Protein AF-A0A1H7W2X1-F1 (afdb_monomer_lite)

pLDDT: mean 86.52, std 12.42, range [48.84, 98.38]

Foldseek 3Di:
DDPPLVPDDPLRNLVVVVVVDDPPDPQCCCSPPVDGDDPDDDVQCVLLLVLLLVLLQVQQDDPPDNPGGHALDPDPCSVVVLVVSLVVDDDSSSVVVVCCQPPVCVVVVHHSVVVSSVSSNVSVVPD

Sequence (127 aa):
MRADIESLNPFELNVYLKKSVNDEDESKGWLNAGRGNPNWTASVPRAAYYLLGEFATNETLDQEDDIIGSKIKDKKGRVERFQDFLDQKTSKGSSFLKDVWDNGEHLLGMKKEKWLTYILDYMIGDN

Radius of gyration: 23.85 Å; chains: 1; bounding box: 53×31×64 Å

Organism: NCBI:txid426703

Structure (mmCIF, N/CA/C/O backbone):
data_AF-A0A1H7W2X1-F1
#
_entry.id   AF-A0A1H7W2X1-F1
#
loop_
_atom_site.group_PDB
_atom_site.id
_atom_site.type_symbol
_atom_site.label_atom_id
_atom_site.label_alt_id
_atom_site.label_comp_id
_atom_site.label_asym_id
_atom_site.label_entity_id
_atom_site.label_seq_id
_atom_site.pdbx_PDB_ins_code
_atom_site.Cartn_x
_atom_site.Cartn_y
_atom_site.Cartn_z
_atom_site.occupancy
_atom_site.B_iso_or_equiv
_atom_site.auth_seq_id
_atom_site.auth_comp_id
_atom_site.auth_asym_id
_atom_site.auth_atom_id
_atom_site.pdbx_PDB_model_num
ATOM 1 N N . MET A 1 1 ? 38.053 7.470 -35.696 1.00 48.84 1 MET A N 1
ATOM 2 C CA . MET A 1 1 ? 37.870 6.232 -36.483 1.00 48.84 1 MET A CA 1
ATOM 3 C C . MET A 1 1 ? 36.617 5.554 -35.951 1.00 48.84 1 MET A C 1
ATOM 5 O O . MET A 1 1 ? 36.593 5.258 -34.763 1.00 48.84 1 MET A O 1
ATOM 9 N N . ARG A 1 2 ? 35.539 5.446 -36.740 1.00 60.78 2 ARG A N 1
ATOM 10 C CA . ARG A 1 2 ? 34.351 4.687 -36.306 1.00 60.78 2 ARG A CA 1
ATOM 11 C C . ARG A 1 2 ? 34.749 3.211 -36.251 1.00 60.78 2 ARG A C 1
ATOM 13 O O . ARG A 1 2 ? 35.434 2.757 -37.162 1.00 60.78 2 ARG A O 1
ATOM 20 N N . ALA A 1 3 ? 34.403 2.518 -35.168 1.00 70.38 3 ALA A N 1
ATOM 21 C CA . ALA A 1 3 ? 34.600 1.075 -35.092 1.00 70.38 3 ALA A CA 1
ATOM 22 C C . ALA A 1 3 ? 33.774 0.408 -36.202 1.00 70.38 3 ALA A C 1
ATOM 24 O O . ALA A 1 3 ? 32.663 0.865 -36.481 1.00 70.38 3 ALA A O 1
ATOM 25 N N . ASP A 1 4 ? 34.315 -0.631 -36.835 1.00 86.06 4 ASP A N 1
ATOM 26 C CA . ASP A 1 4 ? 33.549 -1.474 -37.749 1.00 86.06 4 ASP A CA 1
ATOM 27 C C . ASP A 1 4 ? 32.608 -2.357 -36.920 1.00 86.06 4 ASP A C 1
ATOM 29 O O . ASP A 1 4 ? 33.004 -3.397 -36.395 1.00 86.06 4 ASP A O 1
ATOM 33 N N . ILE A 1 5 ? 31.379 -1.876 -36.728 1.00 85.25 5 ILE A N 1
ATOM 34 C CA . ILE A 1 5 ? 30.377 -2.472 -35.834 1.00 85.25 5 ILE A CA 1
ATOM 35 C C . ILE A 1 5 ? 30.017 -3.891 -36.291 1.00 85.25 5 ILE A C 1
ATOM 37 O O . ILE A 1 5 ? 29.745 -4.746 -35.452 1.00 85.25 5 ILE A O 1
ATOM 41 N N . GLU A 1 6 ? 30.056 -4.150 -37.599 1.00 88.62 6 GLU A N 1
ATOM 42 C CA . GLU A 1 6 ? 29.706 -5.447 -38.187 1.00 88.62 6 GLU A CA 1
ATOM 43 C C . GLU A 1 6 ? 30.768 -6.521 -37.909 1.00 88.62 6 GLU A C 1
ATOM 45 O O . GLU A 1 6 ? 30.457 -7.710 -37.910 1.00 88.62 6 GLU A O 1
ATOM 50 N N . SER A 1 7 ? 32.003 -6.109 -37.604 1.00 91.69 7 SER A N 1
ATOM 51 C CA . SER A 1 7 ? 33.097 -7.010 -37.226 1.00 91.69 7 SER A CA 1
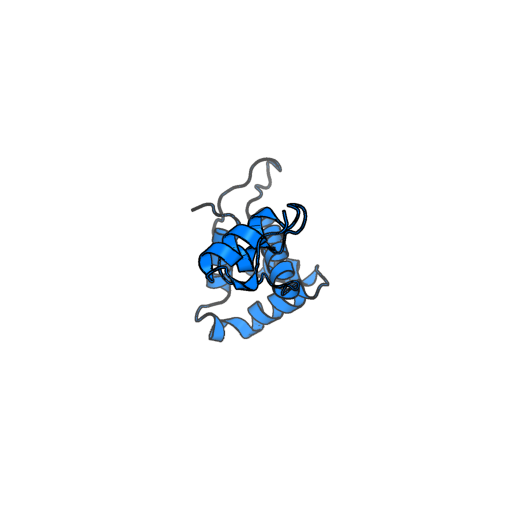ATOM 52 C C . SER A 1 7 ? 33.103 -7.414 -35.745 1.00 91.69 7 SER A C 1
ATOM 54 O O . SER A 1 7 ? 33.827 -8.337 -35.369 1.00 91.69 7 SER A O 1
ATOM 56 N N . LEU A 1 8 ? 32.321 -6.736 -34.893 1.00 90.69 8 LEU A N 1
ATOM 57 C CA . LEU A 1 8 ? 32.320 -6.974 -33.449 1.00 90.69 8 LEU A CA 1
ATOM 58 C C . LEU A 1 8 ? 31.514 -8.222 -33.098 1.00 90.69 8 LEU A C 1
ATOM 60 O O . LEU A 1 8 ? 30.384 -8.408 -33.553 1.00 90.69 8 LEU A O 1
ATOM 64 N N . ASN A 1 9 ? 32.045 -9.045 -32.195 1.00 91.38 9 ASN A N 1
ATOM 65 C CA . ASN A 1 9 ? 31.241 -10.122 -31.628 1.00 91.38 9 ASN A CA 1
ATOM 66 C C . ASN A 1 9 ? 30.151 -9.556 -30.680 1.00 91.38 9 ASN A C 1
ATOM 68 O O . ASN A 1 9 ? 30.247 -8.409 -30.233 1.00 91.38 9 ASN A O 1
ATOM 72 N N . PRO A 1 10 ? 29.120 -10.341 -30.310 1.00 87.94 10 PRO A N 1
ATOM 73 C CA . PRO A 1 10 ? 28.009 -9.845 -29.491 1.00 87.94 10 PRO A CA 1
ATOM 74 C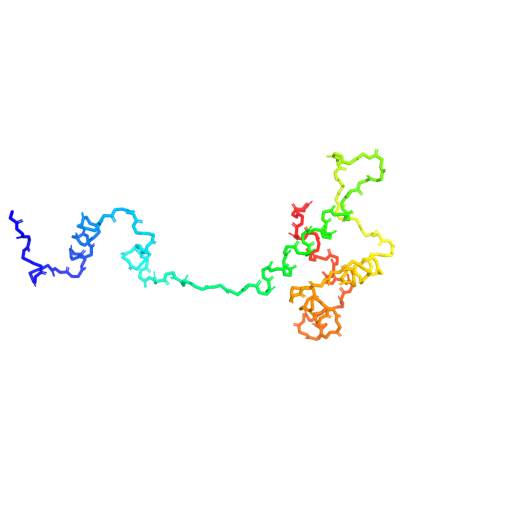 C . PRO A 1 10 ? 28.417 -9.208 -28.152 1.00 87.94 10 PRO A C 1
ATOM 76 O O . PRO A 1 10 ? 27.764 -8.273 -27.684 1.00 87.94 10 PRO A O 1
ATOM 79 N N . PHE A 1 11 ? 29.498 -9.686 -27.531 1.00 87.19 11 PHE A N 1
ATOM 80 C CA . PHE A 1 11 ? 30.010 -9.122 -26.284 1.00 87.19 11 PHE A CA 1
ATOM 81 C C . PHE A 1 11 ? 30.720 -7.785 -26.522 1.00 87.19 11 PHE A C 1
ATOM 83 O O . PHE A 1 11 ? 30.457 -6.804 -25.825 1.00 87.19 11 PHE A O 1
ATOM 90 N N . GLU A 1 12 ? 31.580 -7.718 -27.536 1.00 89.38 12 GLU A N 1
ATOM 91 C CA . GLU A 1 12 ? 32.285 -6.492 -27.920 1.00 89.38 12 GLU A CA 1
ATOM 92 C C . GLU A 1 12 ? 31.314 -5.400 -28.367 1.00 89.38 12 GLU A C 1
ATOM 94 O O . GLU A 1 12 ? 31.468 -4.240 -27.981 1.00 89.38 12 GLU A O 1
ATOM 99 N N . LEU A 1 13 ? 30.263 -5.780 -29.096 1.00 88.06 13 LEU A N 1
ATOM 100 C CA . LEU A 1 13 ? 29.177 -4.893 -29.486 1.00 88.06 13 LEU A CA 1
ATOM 101 C C . LEU A 1 13 ? 28.459 -4.315 -28.259 1.00 88.06 13 LEU A C 1
ATOM 103 O O . LEU A 1 13 ? 28.228 -3.110 -28.192 1.00 88.06 13 LEU A O 1
ATOM 107 N N . ASN A 1 14 ? 28.156 -5.137 -27.250 1.00 84.12 14 ASN A N 1
ATOM 108 C CA . ASN A 1 14 ? 27.532 -4.675 -26.007 1.00 84.12 14 ASN A CA 1
ATOM 109 C C . ASN A 1 14 ? 28.419 -3.659 -25.259 1.00 84.12 14 ASN A C 1
ATOM 111 O O . ASN A 1 14 ? 27.932 -2.610 -24.830 1.00 84.12 14 ASN A O 1
ATOM 115 N N . VAL A 1 15 ? 29.726 -3.927 -25.153 1.00 85.50 15 VAL A N 1
ATOM 116 C CA . VAL A 1 15 ? 30.698 -3.008 -24.531 1.00 85.50 15 VAL A CA 1
ATOM 117 C C . VAL A 1 15 ? 30.829 -1.711 -25.334 1.00 85.50 15 VAL A C 1
ATOM 119 O O . VAL A 1 15 ? 30.894 -0.628 -24.748 1.00 85.50 15 VAL A O 1
ATOM 122 N N . TYR A 1 16 ? 30.846 -1.802 -26.664 1.00 87.06 16 TYR A N 1
ATOM 123 C CA . TYR A 1 16 ? 30.907 -0.648 -27.556 1.00 87.06 16 TYR A CA 1
ATOM 124 C C . TYR A 1 16 ? 29.664 0.243 -27.422 1.00 87.06 16 TYR A C 1
ATOM 126 O O . TYR A 1 16 ? 29.797 1.457 -27.251 1.00 87.06 16 TYR A O 1
ATOM 134 N N . LEU A 1 17 ? 28.466 -0.349 -27.422 1.00 84.62 17 LEU A N 1
ATOM 135 C CA . LEU A 1 17 ? 27.199 0.371 -27.267 1.00 84.62 17 LEU A CA 1
ATOM 136 C C . LEU A 1 17 ? 27.098 1.059 -25.901 1.00 84.62 17 LEU A C 1
ATOM 138 O O . LEU A 1 17 ? 26.734 2.230 -25.841 1.00 84.62 17 LEU A O 1
ATOM 142 N N . LYS A 1 18 ? 27.508 0.391 -24.813 1.00 79.19 18 LYS A N 1
ATOM 143 C CA . LYS A 1 18 ? 27.555 0.999 -23.469 1.00 79.19 18 LYS A CA 1
ATOM 144 C C . LYS A 1 18 ? 28.411 2.260 -23.413 1.00 79.19 18 LYS A C 1
ATOM 146 O O . LYS A 1 18 ? 28.024 3.213 -22.748 1.00 79.19 18 LYS A O 1
ATOM 151 N N . LYS A 1 19 ? 29.561 2.253 -24.095 1.00 81.75 19 LYS A N 1
ATOM 152 C CA . LYS A 1 19 ? 30.488 3.396 -24.158 1.00 81.75 19 LYS A CA 1
ATOM 153 C C . LYS A 1 19 ? 30.015 4.507 -25.097 1.00 81.75 19 LYS A C 1
ATOM 155 O O . LYS A 1 19 ? 30.454 5.640 -24.946 1.00 81.75 19 LYS A O 1
ATOM 160 N N . SER A 1 20 ? 29.185 4.174 -26.083 1.00 79.00 20 SER A N 1
ATOM 161 C CA . SER A 1 20 ? 28.777 5.097 -27.152 1.00 79.00 20 SER A CA 1
ATOM 162 C C . SER A 1 20 ? 27.458 5.823 -26.869 1.00 79.00 20 SER A C 1
ATOM 164 O O . SER A 1 20 ? 27.178 6.831 -27.511 1.00 79.00 20 SER A O 1
ATOM 166 N N . VAL A 1 21 ? 26.641 5.325 -25.936 1.00 74.56 21 VAL A N 1
ATOM 167 C CA . VAL A 1 21 ? 25.360 5.934 -25.543 1.00 74.56 21 VAL A CA 1
ATOM 168 C C . VAL A 1 21 ? 25.554 6.781 -24.279 1.00 74.56 21 VAL A C 1
ATOM 170 O O . VAL A 1 21 ? 26.036 6.268 -23.266 1.00 74.56 21 VAL A O 1
ATOM 173 N N . ASN A 1 22 ? 25.158 8.061 -24.328 1.00 65.50 22 ASN A N 1
ATOM 174 C CA . ASN A 1 22 ? 25.252 9.005 -23.203 1.00 65.50 22 ASN A CA 1
ATOM 175 C C . ASN A 1 22 ? 24.578 8.465 -21.923 1.00 65.50 22 ASN A C 1
ATOM 177 O O . ASN A 1 22 ? 23.619 7.697 -21.974 1.00 65.50 22 ASN A O 1
ATOM 181 N N . ASP A 1 23 ? 25.113 8.843 -20.761 1.00 58.69 23 ASP A N 1
ATOM 182 C CA . ASP A 1 23 ? 24.714 8.333 -19.436 1.00 58.69 23 ASP A CA 1
ATOM 183 C C . ASP A 1 23 ? 23.343 8.795 -18.924 1.00 58.69 23 ASP A C 1
ATOM 185 O O . ASP A 1 23 ? 22.878 8.269 -17.919 1.00 58.69 23 ASP A O 1
ATOM 189 N N . GLU A 1 24 ? 22.666 9.706 -19.620 1.00 58.69 24 GLU A N 1
ATOM 190 C CA . GLU A 1 24 ? 21.418 10.317 -19.138 1.00 58.69 24 GLU A CA 1
ATOM 191 C C . GLU A 1 24 ? 20.163 9.445 -19.328 1.00 58.69 24 GLU A C 1
ATOM 193 O O . GLU A 1 24 ? 19.135 9.718 -18.715 1.00 58.69 24 GLU A O 1
ATOM 198 N N . ASP A 1 25 ? 20.232 8.366 -20.114 1.00 58.00 25 ASP A N 1
ATOM 199 C CA . ASP A 1 25 ? 19.100 7.454 -20.293 1.00 58.00 25 ASP A CA 1
ATOM 200 C C . ASP A 1 25 ? 19.114 6.323 -19.246 1.00 58.00 25 ASP A C 1
ATOM 202 O O . ASP A 1 25 ? 19.876 5.358 -19.353 1.00 58.00 25 ASP A O 1
ATOM 206 N N . GLU A 1 26 ? 18.185 6.368 -18.281 1.00 56.22 26 GLU A N 1
ATOM 207 C CA . GLU A 1 26 ? 17.903 5.296 -17.297 1.00 56.22 26 GLU A CA 1
ATOM 208 C C . GLU A 1 26 ? 17.588 3.924 -17.941 1.00 56.22 26 GLU A C 1
ATOM 210 O O . GLU A 1 26 ? 17.525 2.889 -17.272 1.00 56.22 26 GLU A O 1
ATOM 215 N N . SER A 1 27 ? 17.418 3.878 -19.265 1.00 55.69 27 SER A N 1
ATOM 216 C CA . SER A 1 27 ? 17.054 2.686 -20.026 1.00 55.69 27 SER A CA 1
ATOM 217 C C . SER A 1 27 ? 18.163 1.625 -20.138 1.00 55.69 27 SER A C 1
ATOM 219 O O . SER A 1 27 ? 17.899 0.559 -20.676 1.00 55.69 27 SER A O 1
ATOM 221 N N . LYS A 1 28 ? 19.373 1.807 -19.585 1.00 60.19 28 LYS A N 1
ATOM 222 C CA . LYS A 1 28 ? 20.526 0.877 -19.746 1.00 60.19 28 LYS A CA 1
ATOM 223 C C . LYS A 1 28 ? 20.368 -0.527 -19.125 1.00 60.19 28 LYS A C 1
ATOM 225 O O . LYS A 1 28 ? 21.267 -1.363 -19.267 1.00 60.19 28 LYS A O 1
ATOM 230 N N . GLY A 1 29 ? 19.246 -0.831 -18.468 1.00 60.31 29 GLY A N 1
ATOM 231 C CA . GLY A 1 29 ? 18.965 -2.153 -17.888 1.00 60.31 29 GLY A CA 1
ATOM 232 C C . GLY A 1 29 ? 19.085 -3.308 -18.894 1.00 60.31 29 GLY A C 1
ATOM 233 O O . GLY A 1 29 ? 19.600 -4.373 -18.550 1.00 60.31 29 GLY A O 1
ATOM 234 N N . TRP A 1 30 ? 18.718 -3.093 -20.163 1.00 63.53 30 TRP A N 1
ATOM 235 C CA . TRP A 1 30 ? 18.782 -4.144 -21.187 1.00 63.53 30 TRP A CA 1
ATOM 236 C C . TRP A 1 30 ? 20.217 -4.451 -21.626 1.00 63.53 30 TRP A C 1
ATOM 238 O O . TRP A 1 30 ? 20.534 -5.608 -21.890 1.00 63.53 30 TRP A O 1
ATOM 248 N N . LEU A 1 31 ? 21.115 -3.460 -21.616 1.00 67.56 31 LEU A N 1
ATOM 249 C CA . LEU A 1 31 ? 22.534 -3.664 -21.925 1.00 67.56 31 LEU A CA 1
ATOM 250 C C . LEU A 1 31 ? 23.284 -4.389 -20.800 1.00 67.56 31 LEU A C 1
ATOM 252 O O . LEU A 1 31 ? 24.255 -5.099 -21.070 1.00 67.56 31 LEU A O 1
ATOM 256 N N . ASN A 1 32 ? 22.872 -4.201 -19.544 1.00 67.25 32 ASN A N 1
ATOM 257 C CA . ASN A 1 32 ? 23.550 -4.767 -18.373 1.00 67.25 32 ASN A CA 1
ATOM 258 C C . ASN A 1 32 ? 22.951 -6.097 -17.900 1.00 67.25 32 ASN A C 1
ATOM 260 O O . ASN A 1 32 ? 23.701 -7.009 -17.570 1.00 67.25 32 ASN A O 1
ATOM 264 N N . ALA A 1 33 ? 21.624 -6.213 -17.878 1.00 74.00 33 ALA A N 1
ATOM 265 C CA . ALA A 1 33 ? 20.902 -7.356 -17.319 1.00 74.00 33 ALA A CA 1
ATOM 266 C C . ALA A 1 33 ? 20.047 -8.106 -18.354 1.00 74.00 33 ALA A C 1
ATOM 268 O O . ALA A 1 33 ? 19.346 -9.051 -17.993 1.00 74.00 33 ALA A O 1
ATOM 269 N N . GLY A 1 34 ? 20.049 -7.676 -19.623 1.00 78.69 34 GLY A N 1
ATOM 270 C CA . GLY A 1 34 ? 19.195 -8.260 -20.663 1.00 78.69 34 GLY A CA 1
ATOM 271 C C . GLY A 1 34 ? 17.698 -8.014 -20.443 1.00 78.69 34 GLY A C 1
ATOM 272 O O . GLY A 1 34 ? 16.875 -8.710 -21.030 1.00 78.69 34 GLY A O 1
ATOM 273 N N . ARG A 1 35 ? 17.324 -7.062 -19.574 1.00 81.44 35 ARG A N 1
ATOM 274 C CA . ARG A 1 35 ? 15.930 -6.763 -19.207 1.00 81.44 35 ARG A CA 1
ATOM 275 C C . ARG A 1 35 ? 15.603 -5.291 -19.435 1.00 81.44 35 ARG A C 1
ATOM 277 O O . ARG A 1 35 ? 16.343 -4.422 -18.988 1.00 81.44 35 ARG A O 1
ATOM 284 N N . GLY A 1 36 ? 14.479 -5.014 -20.091 1.00 79.69 36 GLY A N 1
ATOM 285 C CA . GLY A 1 36 ? 13.913 -3.667 -20.163 1.00 79.69 36 GLY A CA 1
ATOM 286 C C . GLY A 1 36 ? 13.058 -3.385 -18.930 1.00 79.69 36 GLY A C 1
ATOM 287 O O . GLY A 1 36 ? 12.145 -4.155 -18.633 1.00 79.69 36 GLY A O 1
ATOM 288 N N . ASN A 1 37 ? 13.344 -2.298 -18.214 1.00 84.62 37 ASN A N 1
ATOM 289 C CA . ASN A 1 37 ? 12.490 -1.865 -17.110 1.00 84.62 37 ASN A CA 1
ATOM 290 C C . ASN A 1 37 ? 11.126 -1.414 -17.667 1.00 84.62 37 ASN A C 1
ATOM 292 O O . ASN A 1 37 ? 11.104 -0.620 -18.611 1.00 84.62 37 ASN A O 1
ATOM 296 N N . PRO A 1 38 ? 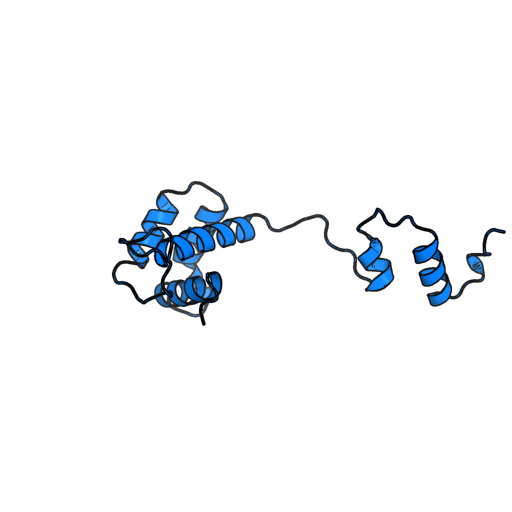9.991 -1.890 -17.117 1.00 86.56 38 PRO A N 1
ATOM 297 C CA . PRO A 1 38 ? 8.679 -1.387 -17.506 1.00 86.56 38 PRO A CA 1
ATOM 298 C C . PRO A 1 38 ? 8.570 0.123 -17.268 1.00 86.56 38 PRO A C 1
ATOM 300 O O . PRO A 1 38 ? 8.981 0.621 -16.224 1.00 86.56 38 PRO A O 1
ATOM 303 N N . ASN A 1 39 ? 7.949 0.839 -18.205 1.00 87.62 39 ASN A N 1
ATOM 304 C CA . ASN A 1 39 ? 7.633 2.268 -18.090 1.00 87.62 39 ASN A CA 1
ATOM 305 C C . ASN A 1 39 ? 6.205 2.522 -17.564 1.00 87.62 39 ASN A C 1
ATOM 307 O O . ASN A 1 39 ? 5.647 3.604 -17.734 1.00 87.62 39 ASN A O 1
ATOM 311 N N . TRP A 1 40 ? 5.598 1.512 -16.944 1.00 92.62 40 TRP A N 1
ATOM 312 C CA . TRP A 1 40 ? 4.268 1.561 -16.350 1.00 92.62 40 TRP A CA 1
ATOM 313 C C . TRP A 1 40 ? 4.287 0.877 -14.984 1.00 92.62 40 TRP A C 1
ATOM 315 O O . TRP A 1 40 ? 5.132 0.028 -14.699 1.00 92.62 40 TRP A O 1
ATOM 325 N N . THR A 1 41 ? 3.341 1.244 -14.119 1.00 96.00 41 THR A N 1
ATOM 326 C CA . THR A 1 41 ? 3.214 0.659 -12.780 1.00 96.00 41 THR A CA 1
ATOM 327 C C . THR A 1 41 ? 1.755 0.353 -12.444 1.00 96.00 41 THR A C 1
ATOM 329 O O . THR A 1 41 ? 0.833 0.993 -12.946 1.00 96.00 41 THR A O 1
ATOM 332 N N . ALA A 1 42 ? 1.532 -0.626 -11.564 1.00 97.31 42 ALA A N 1
ATOM 333 C CA . ALA A 1 42 ? 0.219 -0.895 -10.979 1.00 97.31 42 ALA A CA 1
ATOM 334 C C . ALA A 1 42 ? -0.060 0.103 -9.839 1.00 97.31 42 ALA A C 1
ATOM 336 O O . ALA A 1 42 ? 0.383 -0.093 -8.705 1.00 97.31 42 ALA A O 1
ATOM 337 N N . SER A 1 43 ? -0.752 1.199 -10.148 1.00 97.56 43 SER A N 1
ATOM 338 C CA . SER A 1 43 ? -0.950 2.322 -9.221 1.00 97.56 43 SER A CA 1
ATOM 339 C C . SER A 1 43 ? -1.929 2.024 -8.080 1.00 97.56 43 SER A C 1
ATOM 341 O O . SER A 1 43 ? -1.688 2.438 -6.952 1.00 97.56 43 SER A O 1
ATOM 343 N N . VAL A 1 44 ? -3.003 1.271 -8.338 1.00 98.38 44 VAL A N 1
ATOM 344 C CA . VAL A 1 44 ? -4.043 0.952 -7.339 1.00 98.38 44 VAL A CA 1
ATOM 345 C C . VAL A 1 44 ? -3.497 0.206 -6.111 1.00 98.38 44 VAL A C 1
ATOM 347 O O . VAL A 1 44 ? -3.677 0.717 -5.005 1.00 98.38 44 VAL A O 1
ATOM 350 N N . PRO A 1 45 ? -2.787 -0.933 -6.245 1.00 97.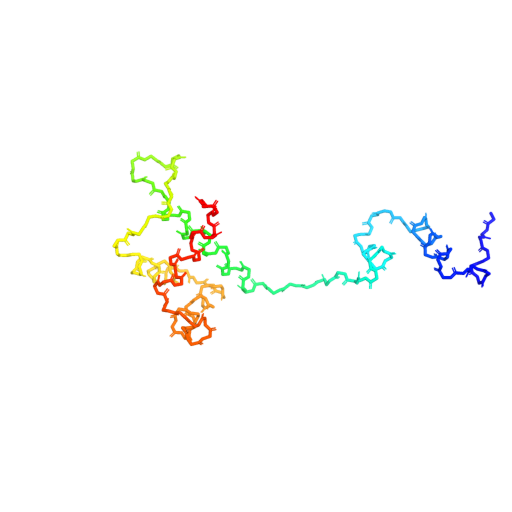31 45 PRO A N 1
ATOM 351 C CA . PRO A 1 45 ? -2.227 -1.619 -5.080 1.00 97.31 45 PRO A CA 1
ATOM 352 C C . PRO A 1 45 ? -1.135 -0.799 -4.375 1.00 97.31 45 PRO A C 1
ATOM 354 O O . PRO A 1 45 ? -0.974 -0.924 -3.167 1.00 97.31 45 PRO A O 1
ATOM 357 N N . ARG A 1 46 ? -0.422 0.090 -5.085 1.00 98.06 46 ARG A N 1
ATOM 358 C CA . ARG A 1 46 ? 0.523 1.034 -4.456 1.00 98.06 46 ARG A CA 1
ATOM 359 C C . ARG A 1 46 ? -0.203 2.072 -3.600 1.00 98.06 46 ARG A C 1
ATOM 361 O O . ARG A 1 46 ? 0.218 2.343 -2.486 1.00 98.06 46 ARG A O 1
ATOM 368 N N . ALA A 1 47 ? -1.318 2.618 -4.083 1.00 98.06 47 ALA A N 1
ATOM 369 C CA . ALA A 1 47 ? -2.148 3.525 -3.293 1.00 98.06 47 ALA A CA 1
ATOM 370 C C . ALA A 1 47 ? -2.712 2.833 -2.040 1.00 98.06 47 ALA A C 1
ATOM 372 O O . ALA A 1 47 ? -2.689 3.410 -0.958 1.00 98.06 47 ALA A O 1
ATOM 373 N N . ALA A 1 48 ? -3.163 1.583 -2.174 1.00 98.19 48 ALA A N 1
ATOM 374 C CA . ALA A 1 48 ? -3.582 0.757 -1.043 1.00 98.19 48 ALA A CA 1
ATOM 375 C C . ALA A 1 48 ? -2.442 0.523 -0.035 1.00 98.19 48 ALA A C 1
ATOM 377 O O . ALA A 1 48 ? -2.650 0.669 1.165 1.00 98.19 48 ALA A O 1
ATOM 378 N N . TYR A 1 49 ? -1.229 0.238 -0.515 1.00 98.06 49 TYR A N 1
ATOM 379 C CA . TYR A 1 49 ? -0.039 0.110 0.330 1.00 98.06 49 TYR A CA 1
ATOM 380 C C . TYR A 1 49 ? 0.216 1.378 1.159 1.00 98.06 49 TYR A C 1
ATOM 382 O O . TYR A 1 49 ? 0.413 1.292 2.366 1.00 98.06 49 TYR A O 1
ATOM 390 N N . TYR A 1 50 ? 0.141 2.567 0.552 1.00 97.88 50 TYR A N 1
ATOM 391 C CA . TYR A 1 50 ? 0.321 3.819 1.297 1.00 97.88 50 TYR A CA 1
ATOM 392 C C . TYR A 1 50 ? -0.776 4.063 2.340 1.00 97.88 50 TYR A C 1
ATOM 394 O O . TYR A 1 50 ? -0.470 4.530 3.431 1.00 97.88 50 TYR A O 1
ATOM 402 N N . LEU A 1 51 ? -2.030 3.703 2.048 1.00 98.31 51 LEU A N 1
ATOM 403 C CA . LEU A 1 51 ? -3.126 3.796 3.022 1.00 98.31 51 LEU A CA 1
ATOM 404 C C . LEU A 1 51 ? -2.941 2.839 4.204 1.00 98.31 51 LEU A C 1
ATOM 406 O O . LEU A 1 51 ? -3.208 3.222 5.339 1.00 98.31 51 LEU A O 1
ATOM 410 N N . LEU A 1 52 ? -2.466 1.614 3.954 1.00 97.94 52 LEU A N 1
ATOM 411 C CA . LEU A 1 52 ? -2.090 0.691 5.027 1.00 97.94 52 LEU A CA 1
ATOM 412 C C . LEU A 1 52 ? -0.968 1.275 5.885 1.00 97.94 52 LEU A C 1
ATOM 414 O O . LEU A 1 52 ? -1.013 1.133 7.100 1.00 97.94 52 LEU A O 1
ATOM 418 N N . GLY A 1 53 ? 0.000 1.953 5.264 1.00 97.00 53 GLY A N 1
ATOM 419 C CA . GLY A 1 53 ? 1.099 2.612 5.967 1.00 97.00 53 GLY A CA 1
ATOM 420 C C . GLY A 1 53 ? 0.597 3.742 6.858 1.00 97.00 53 GLY A C 1
ATOM 421 O O . GLY A 1 53 ? 0.920 3.773 8.037 1.00 97.00 53 GLY A O 1
ATOM 422 N N . GLU A 1 54 ? -0.264 4.611 6.322 1.00 96.62 54 GLU A N 1
ATOM 423 C CA . GLU A 1 54 ? -0.912 5.681 7.086 1.00 96.62 54 GLU A CA 1
ATOM 424 C C . GLU A 1 54 ? -1.675 5.121 8.297 1.00 96.62 54 GLU A C 1
ATOM 426 O O . GLU A 1 54 ? -1.486 5.585 9.422 1.00 96.62 54 GLU A O 1
ATOM 431 N N . PHE A 1 55 ? -2.498 4.087 8.092 1.00 96.62 55 PHE A N 1
ATOM 432 C CA . PHE A 1 55 ? -3.237 3.458 9.186 1.00 96.62 55 PHE A CA 1
ATOM 433 C C . PHE A 1 55 ? -2.309 2.793 10.210 1.00 96.62 55 PHE A C 1
ATOM 435 O O . PHE A 1 55 ? -2.508 2.958 11.412 1.00 96.62 55 PHE A O 1
ATOM 442 N N . ALA A 1 56 ? -1.279 2.076 9.753 1.00 95.25 56 ALA A N 1
ATOM 443 C CA . ALA A 1 56 ? -0.304 1.437 10.628 1.00 95.25 56 ALA A CA 1
ATOM 444 C C . ALA A 1 56 ? 0.411 2.473 11.500 1.00 95.25 56 ALA A C 1
ATOM 446 O O . ALA A 1 56 ? 0.485 2.293 12.712 1.00 95.25 56 ALA A O 1
ATOM 447 N N . THR A 1 57 ? 0.872 3.584 10.914 1.00 92.75 57 THR A N 1
ATOM 448 C CA . THR A 1 57 ? 1.513 4.673 11.660 1.00 92.75 57 THR A CA 1
ATOM 449 C C . THR A 1 57 ? 0.566 5.236 12.716 1.00 92.75 57 THR A C 1
ATOM 451 O O . THR A 1 57 ? 0.960 5.344 13.875 1.00 92.75 57 THR A O 1
ATOM 454 N N . ASN A 1 58 ? -0.700 5.487 12.375 1.00 91.62 58 ASN A N 1
ATOM 455 C CA . ASN A 1 58 ? -1.692 5.954 13.348 1.00 91.62 58 ASN A CA 1
ATOM 456 C C . ASN A 1 58 ? -1.908 4.955 14.497 1.00 91.62 58 ASN A C 1
ATOM 458 O O . ASN A 1 58 ? -2.087 5.360 15.642 1.00 91.62 58 ASN A O 1
ATOM 462 N N . GLU A 1 59 ? -1.843 3.649 14.227 1.00 91.62 59 GLU A N 1
ATOM 463 C CA . GLU A 1 59 ? -1.951 2.618 15.266 1.00 91.62 59 GLU A CA 1
ATOM 464 C C . GLU A 1 59 ? -0.726 2.555 16.194 1.00 91.62 59 GLU A C 1
ATOM 466 O O . GLU A 1 59 ? -0.858 2.072 17.329 1.00 91.62 59 GLU A O 1
ATOM 471 N N . THR A 1 60 ? 0.437 3.050 15.754 1.00 90.06 60 THR A N 1
ATOM 472 C CA . THR A 1 60 ? 1.645 3.142 16.592 1.00 90.06 60 THR A CA 1
ATOM 473 C C . THR A 1 60 ? 1.621 4.318 17.561 1.00 90.06 60 THR A C 1
ATOM 475 O O . THR A 1 60 ? 2.211 4.191 18.634 1.00 90.06 60 THR A O 1
ATOM 478 N N . LEU A 1 61 ? 0.932 5.416 17.229 1.00 85.44 61 LEU A N 1
ATOM 479 C CA . LEU A 1 61 ? 0.912 6.632 18.047 1.00 85.44 61 LEU A CA 1
ATOM 480 C C . LEU A 1 61 ? 0.434 6.335 19.477 1.00 85.44 61 LEU A C 1
ATOM 482 O O . LEU A 1 61 ? -0.552 5.613 19.689 1.00 85.44 61 LEU A O 1
ATOM 486 N N . ASP A 1 62 ? 1.161 6.876 20.454 1.00 66.81 62 ASP A N 1
ATOM 487 C CA . ASP A 1 62 ? 0.730 6.911 21.848 1.00 66.81 62 ASP A CA 1
ATOM 488 C C . ASP A 1 62 ? -0.057 8.205 22.090 1.00 66.81 62 ASP A C 1
ATOM 490 O O . ASP A 1 62 ? 0.322 9.261 21.593 1.00 66.81 62 ASP A O 1
ATOM 494 N N . GLN A 1 63 ? -1.166 8.137 22.830 1.00 63.44 63 GLN A N 1
ATOM 495 C CA . GLN A 1 63 ? -2.066 9.290 23.010 1.00 63.44 63 GLN A CA 1
ATOM 496 C C . GLN A 1 63 ? -1.427 10.448 23.797 1.00 63.44 63 GLN A C 1
ATOM 498 O O . GLN A 1 63 ? -2.008 11.529 23.857 1.00 63.44 63 GLN A O 1
ATOM 503 N N . GLU A 1 64 ? -0.266 10.219 24.416 1.00 60.81 64 GLU A N 1
ATOM 504 C CA . GLU A 1 64 ? 0.413 11.185 25.282 1.00 60.81 64 GLU A CA 1
ATOM 505 C C . GLU A 1 64 ? 1.569 11.940 24.603 1.00 60.81 64 GLU A C 1
ATOM 507 O O . GLU A 1 64 ? 1.939 13.002 25.103 1.00 60.81 64 GLU A O 1
ATOM 512 N N . ASP A 1 65 ? 2.124 11.458 23.481 1.00 56.78 65 ASP A N 1
ATOM 513 C CA . ASP A 1 65 ? 3.266 12.119 22.829 1.00 56.78 65 ASP A CA 1
ATOM 514 C C . ASP A 1 65 ? 3.322 11.817 21.316 1.00 56.78 65 ASP A C 1
ATOM 516 O O . ASP A 1 65 ? 3.727 10.734 20.890 1.00 56.78 65 ASP A O 1
ATOM 520 N N . ASP A 1 66 ? 2.951 12.799 20.483 1.00 65.94 66 ASP A N 1
ATOM 521 C CA . ASP A 1 66 ? 2.882 12.689 19.008 1.00 65.94 66 ASP A CA 1
ATOM 522 C C . ASP A 1 66 ? 4.252 12.433 18.335 1.00 65.94 66 ASP A C 1
ATOM 524 O O . ASP A 1 66 ? 4.346 12.287 17.114 1.00 65.94 66 ASP A O 1
ATOM 528 N N . ILE A 1 67 ? 5.335 12.400 19.118 1.00 70.06 67 ILE A N 1
ATOM 529 C CA . ILE A 1 67 ? 6.716 12.260 18.642 1.00 70.06 67 ILE A CA 1
ATOM 530 C C . ILE A 1 67 ? 7.205 10.802 18.732 1.00 70.06 67 ILE A C 1
ATOM 532 O O . ILE A 1 67 ? 8.120 10.421 17.997 1.00 70.06 67 ILE A O 1
ATOM 536 N N . ILE A 1 68 ? 6.614 9.964 19.597 1.00 77.25 68 ILE A N 1
ATOM 537 C CA . ILE A 1 68 ? 7.081 8.590 19.842 1.00 77.25 68 ILE A CA 1
ATOM 538 C C . ILE A 1 68 ? 5.961 7.582 19.568 1.00 77.25 68 ILE A C 1
ATOM 540 O O . ILE A 1 68 ? 4.947 7.529 20.256 1.00 77.25 68 ILE A O 1
ATOM 544 N N . GLY A 1 69 ? 6.185 6.724 18.571 1.00 77.88 69 GLY A N 1
ATOM 545 C CA . GLY A 1 69 ? 5.344 5.561 18.306 1.00 77.88 69 GLY A CA 1
ATOM 546 C C . GLY A 1 69 ? 5.740 4.346 19.149 1.00 77.88 69 GLY A C 1
ATOM 547 O O . GLY A 1 69 ? 6.893 4.168 19.545 1.00 77.88 69 GLY A O 1
ATOM 548 N N . SER A 1 70 ? 4.776 3.468 19.389 1.00 83.56 70 SER A N 1
ATOM 549 C CA . SER A 1 70 ? 4.962 2.150 19.992 1.00 83.56 70 SER A CA 1
ATOM 550 C C . SER A 1 70 ? 4.902 1.045 18.938 1.00 83.56 70 SER A C 1
ATOM 552 O O . SER A 1 70 ? 4.422 1.258 17.827 1.00 83.56 70 SER A O 1
ATOM 554 N N . LYS A 1 71 ? 5.358 -0.161 19.294 1.00 85.62 71 LYS A N 1
ATOM 555 C CA . LYS A 1 71 ? 5.149 -1.343 18.449 1.00 85.62 71 LYS A CA 1
ATOM 556 C C . LYS A 1 71 ? 3.667 -1.570 18.144 1.00 85.62 71 LYS A C 1
ATOM 558 O O . LYS A 1 71 ? 2.812 -1.222 18.966 1.00 85.62 71 LYS A O 1
ATOM 563 N N . ILE A 1 72 ? 3.362 -2.246 17.040 1.00 86.50 72 ILE A N 1
ATOM 564 C CA . ILE A 1 72 ? 2.012 -2.728 16.747 1.00 86.50 72 ILE A CA 1
ATOM 565 C C . ILE A 1 72 ? 1.592 -3.716 17.843 1.00 86.50 72 ILE A C 1
ATOM 567 O O . ILE A 1 72 ? 1.963 -4.886 17.884 1.00 86.50 72 ILE A O 1
ATOM 571 N N . LYS A 1 73 ? 0.789 -3.221 18.784 1.00 79.94 73 LYS A N 1
ATOM 572 C CA . LYS A 1 73 ? 0.199 -4.012 19.869 1.00 79.94 73 LYS A CA 1
ATOM 573 C C . LYS A 1 73 ? -1.193 -4.442 19.473 1.00 79.94 73 LYS A C 1
ATOM 575 O O . LYS A 1 73 ? -1.939 -3.628 18.929 1.00 79.94 73 LYS A O 1
ATOM 580 N N . ASP A 1 74 ? -1.566 -5.677 19.795 1.00 76.06 74 ASP A N 1
ATOM 581 C CA . ASP A 1 74 ? -2.955 -6.120 19.688 1.00 76.06 74 ASP A CA 1
ATOM 582 C C . ASP A 1 74 ? -3.854 -5.234 20.567 1.00 76.06 74 ASP A C 1
ATOM 584 O O . ASP A 1 74 ? -3.795 -5.266 21.799 1.00 76.06 74 ASP A O 1
ATOM 588 N N . LYS A 1 75 ? -4.625 -4.362 19.914 1.00 78.31 75 LYS A N 1
ATOM 589 C CA . LYS A 1 75 ? -5.492 -3.365 20.542 1.00 78.31 75 LYS A CA 1
ATOM 590 C C . LYS A 1 75 ? -6.933 -3.747 20.228 1.00 78.31 75 LYS A C 1
ATOM 592 O O . LYS A 1 75 ? -7.306 -3.874 19.060 1.00 78.31 75 LYS A O 1
ATOM 597 N N . LYS A 1 76 ? -7.773 -3.839 21.265 1.00 85.81 76 LYS A N 1
ATOM 598 C CA . LYS A 1 76 ? -9.227 -3.976 21.083 1.00 85.81 76 LYS A CA 1
ATOM 599 C C . LYS A 1 76 ? -9.747 -2.843 20.188 1.00 85.81 76 LYS A C 1
ATOM 601 O O . LYS A 1 76 ? -9.273 -1.707 20.271 1.00 85.81 76 LYS A O 1
ATOM 606 N N . GLY A 1 77 ? -10.708 -3.150 19.323 1.00 90.31 77 GLY A N 1
ATOM 607 C CA . GLY A 1 77 ? -11.331 -2.153 18.452 1.00 90.31 77 GLY A CA 1
ATOM 608 C C . GLY A 1 77 ? -10.568 -1.831 17.157 1.00 90.31 77 GLY A C 1
ATOM 609 O O . GLY A 1 77 ? -10.932 -0.884 16.466 1.00 90.31 77 GLY A O 1
ATOM 610 N N . ARG A 1 78 ? -9.454 -2.519 16.847 1.00 91.94 78 ARG A N 1
ATOM 611 C CA . ARG A 1 78 ? -8.647 -2.212 15.647 1.00 91.94 78 ARG A CA 1
ATOM 612 C C . ARG A 1 78 ? -9.434 -2.416 14.357 1.00 91.94 78 ARG A C 1
ATOM 614 O O . ARG A 1 78 ? -9.262 -1.655 13.413 1.00 91.94 78 ARG A O 1
ATOM 621 N N . VAL A 1 79 ? -10.258 -3.456 14.320 1.00 94.25 79 VAL A N 1
ATOM 622 C CA . VAL A 1 79 ? -11.064 -3.801 13.149 1.00 94.25 79 VAL A CA 1
ATOM 623 C C . VAL A 1 79 ? -12.004 -2.653 12.802 1.00 94.25 79 VAL A C 1
ATOM 625 O O . VAL A 1 79 ? -12.010 -2.182 11.671 1.00 94.25 79 VAL A O 1
ATOM 628 N N . GLU A 1 80 ? -12.715 -2.155 13.804 1.00 95.62 80 GLU A N 1
ATOM 629 C CA . GLU A 1 80 ? -13.651 -1.047 13.692 1.00 95.62 80 GLU A CA 1
ATOM 630 C C . GLU A 1 80 ? -12.919 0.224 13.249 1.00 95.62 80 GLU A C 1
ATOM 632 O O . GLU A 1 80 ? -13.305 0.837 12.260 1.00 95.62 80 GLU A O 1
ATOM 637 N N . ARG A 1 81 ? -11.777 0.550 13.879 1.00 95.75 81 ARG A N 1
ATOM 638 C CA . ARG A 1 81 ? -10.944 1.693 13.461 1.00 95.75 81 ARG A CA 1
ATOM 639 C C . ARG A 1 81 ? -10.457 1.576 12.016 1.00 95.75 81 ARG A C 1
ATOM 641 O O . ARG A 1 81 ? -10.381 2.587 11.324 1.00 95.75 81 ARG A O 1
ATOM 648 N N . PHE A 1 82 ? -10.113 0.373 11.556 1.00 96.81 82 PHE A N 1
ATOM 649 C CA . PHE A 1 82 ? -9.677 0.149 10.178 1.00 96.81 82 PHE A CA 1
ATOM 650 C C . PHE A 1 82 ? -10.823 0.349 9.184 1.00 96.81 82 PHE A C 1
ATOM 652 O O . PHE A 1 82 ? -10.641 1.016 8.166 1.00 96.81 82 PHE A O 1
ATOM 659 N N . GLN A 1 83 ? -12.009 -0.180 9.488 1.00 96.69 83 GLN A N 1
ATOM 660 C CA . GLN A 1 83 ? -13.200 0.015 8.662 1.00 96.69 83 GLN A CA 1
ATOM 661 C C . GLN A 1 83 ? -13.590 1.499 8.600 1.00 96.69 83 GLN A C 1
ATOM 663 O O . GLN A 1 83 ? -13.719 2.038 7.500 1.00 96.69 83 GLN A O 1
ATOM 668 N N . ASP A 1 84 ? -13.640 2.182 9.748 1.00 97.56 84 ASP A N 1
ATOM 669 C CA . ASP A 1 84 ? -13.912 3.622 9.833 1.00 97.56 84 ASP A CA 1
ATOM 670 C C . ASP A 1 84 ? -12.882 4.441 9.040 1.00 97.56 84 ASP A C 1
ATOM 672 O O . ASP A 1 84 ? -13.236 5.358 8.294 1.00 97.56 84 ASP A O 1
ATOM 676 N N . PHE A 1 85 ? -11.595 4.092 9.146 1.00 97.75 85 PHE A N 1
ATOM 677 C CA . PHE A 1 85 ? -10.524 4.724 8.376 1.00 97.75 85 PHE A CA 1
ATOM 678 C C . PHE A 1 85 ? -10.741 4.565 6.866 1.00 97.75 85 PHE A C 1
ATOM 680 O O . PHE A 1 85 ? -10.619 5.536 6.116 1.00 97.75 85 PHE A O 1
ATOM 687 N N . LEU A 1 86 ? -11.091 3.364 6.396 1.00 97.62 86 LEU A N 1
ATOM 688 C CA . LEU A 1 86 ? -11.373 3.130 4.979 1.00 97.62 86 LEU A CA 1
ATOM 689 C C . LEU A 1 86 ? -12.642 3.853 4.507 1.00 97.62 86 LEU A C 1
ATOM 691 O O . LEU A 1 86 ? -12.710 4.266 3.346 1.00 97.62 86 LEU A O 1
ATOM 695 N N . ASP A 1 87 ? -13.643 4.019 5.370 1.00 96.94 87 ASP A N 1
ATOM 696 C CA . ASP A 1 87 ? -14.881 4.746 5.072 1.00 96.94 87 ASP A CA 1
ATOM 697 C C . ASP A 1 87 ? -14.674 6.253 4.929 1.00 96.94 87 ASP A C 1
ATOM 699 O O . ASP A 1 87 ? -15.304 6.881 4.078 1.00 96.94 87 ASP A O 1
ATOM 703 N N . GLN A 1 88 ? -13.707 6.818 5.648 1.00 97.19 88 GLN A N 1
ATOM 704 C CA . GLN A 1 88 ? -13.321 8.225 5.518 1.00 97.19 88 GLN A CA 1
ATOM 705 C C . GLN A 1 88 ? -12.503 8.525 4.247 1.00 97.19 88 GLN A C 1
ATOM 707 O O . GLN A 1 88 ? -12.303 9.690 3.893 1.00 97.19 88 GLN A O 1
ATOM 712 N N . LYS A 1 89 ? -12.017 7.502 3.529 1.00 95.94 89 LYS A N 1
ATOM 713 C CA . LYS A 1 89 ? -11.128 7.658 2.366 1.00 95.94 89 LYS A CA 1
ATOM 714 C C . LYS A 1 89 ? -11.859 7.344 1.063 1.00 95.94 89 LYS A C 1
ATOM 716 O O . LYS A 1 89 ? -12.304 6.221 0.830 1.00 95.94 89 LYS A O 1
ATOM 721 N N . THR A 1 90 ? -11.864 8.297 0.131 1.00 95.38 90 THR A N 1
ATOM 722 C CA . THR A 1 90 ? -12.406 8.095 -1.226 1.00 95.38 90 THR A CA 1
ATOM 723 C C . THR A 1 90 ? -11.273 8.014 -2.249 1.00 95.38 90 THR A C 1
ATOM 725 O O . THR A 1 90 ? -10.768 9.029 -2.718 1.00 95.38 90 THR A O 1
ATOM 728 N N . SER A 1 91 ? -10.836 6.799 -2.590 1.00 96.94 91 SER A N 1
ATOM 729 C CA . SER A 1 91 ? -9.809 6.560 -3.611 1.00 96.94 91 SER A CA 1
ATOM 730 C C . SER A 1 91 ? -9.904 5.139 -4.173 1.00 96.94 91 SER A C 1
ATOM 732 O O . SER A 1 91 ? -10.468 4.249 -3.542 1.00 96.94 91 SER A O 1
ATOM 734 N N . LYS A 1 92 ? -9.275 4.878 -5.328 1.00 97.62 92 LYS A N 1
ATOM 735 C CA . LYS A 1 92 ? -9.175 3.502 -5.855 1.00 97.62 92 LYS A CA 1
ATOM 736 C C . LYS A 1 92 ? -8.429 2.561 -4.899 1.00 97.62 92 LYS A C 1
ATOM 738 O O . LYS A 1 92 ? -8.735 1.376 -4.865 1.00 97.62 92 LYS A O 1
ATOM 743 N N . GLY A 1 93 ? -7.467 3.085 -4.134 1.00 98.19 93 GLY A N 1
ATOM 744 C CA . GLY A 1 93 ? -6.728 2.317 -3.130 1.00 98.19 93 GLY A CA 1
ATOM 745 C C . GLY A 1 93 ? -7.609 1.899 -1.953 1.00 98.19 93 GLY A C 1
ATOM 746 O O . GLY A 1 93 ? -7.573 0.738 -1.560 1.00 98.19 93 GLY A O 1
ATOM 747 N N . SER A 1 94 ? -8.450 2.805 -1.437 1.00 98.06 94 SER A N 1
ATOM 748 C CA . SER A 1 94 ? -9.379 2.469 -0.350 1.00 98.06 94 SER A CA 1
ATOM 749 C C . SER A 1 94 ? -10.466 1.505 -0.819 1.00 98.06 94 SER A C 1
ATOM 751 O O . SER A 1 94 ? -10.740 0.538 -0.118 1.00 98.06 94 SER A O 1
ATOM 753 N N . SER A 1 95 ? -11.017 1.679 -2.027 1.00 98.19 95 SER A N 1
ATOM 754 C CA . SER A 1 95 ? -11.950 0.702 -2.613 1.00 98.19 95 SER A CA 1
ATOM 755 C C . SER A 1 95 ? -11.324 -0.686 -2.765 1.00 98.19 95 SER A C 1
ATOM 757 O O . SER A 1 95 ? -11.970 -1.680 -2.457 1.00 98.19 95 SER A O 1
ATOM 759 N N . PHE A 1 96 ? -10.062 -0.759 -3.199 1.00 97.94 96 PHE A N 1
ATOM 760 C CA . PHE A 1 96 ? -9.336 -2.024 -3.293 1.00 97.94 96 PHE A CA 1
ATOM 761 C C . PHE A 1 96 ? -9.125 -2.677 -1.918 1.00 97.94 96 PHE A C 1
ATOM 763 O O . PHE A 1 96 ? -9.349 -3.872 -1.777 1.00 97.94 96 PHE A O 1
ATOM 770 N N . LEU A 1 97 ? -8.747 -1.910 -0.889 1.00 97.62 97 LEU A N 1
ATOM 771 C CA . LEU A 1 97 ? -8.601 -2.450 0.470 1.00 97.62 97 LEU A CA 1
ATOM 772 C C . LEU A 1 97 ? -9.924 -2.943 1.059 1.00 97.62 97 LEU A C 1
ATOM 774 O O . LEU A 1 97 ? -9.915 -3.958 1.747 1.00 97.62 97 LEU A O 1
ATOM 778 N N . LYS A 1 98 ? -11.045 -2.268 0.775 1.00 97.25 98 LYS A N 1
ATOM 779 C CA . LYS A 1 98 ? -12.379 -2.745 1.175 1.00 97.25 98 LYS A CA 1
ATOM 780 C C . LYS A 1 98 ? -12.706 -4.087 0.525 1.00 97.25 98 LYS A C 1
ATOM 782 O O . LYS A 1 98 ? -13.126 -5.002 1.215 1.00 97.25 98 LYS A O 1
ATOM 787 N N . ASP A 1 99 ? -12.416 -4.244 -0.765 1.00 96.44 99 ASP A N 1
ATOM 788 C CA . ASP A 1 99 ? -12.609 -5.525 -1.451 1.00 96.44 99 ASP A CA 1
ATOM 789 C C . ASP A 1 99 ? -11.728 -6.642 -0.862 1.00 96.44 99 ASP A C 1
ATOM 791 O O . ASP A 1 99 ? -12.209 -7.740 -0.591 1.00 96.44 99 ASP A O 1
ATOM 795 N N . VAL A 1 100 ? -10.455 -6.352 -0.563 1.00 95.31 100 VAL A N 1
ATOM 796 C CA . VAL A 1 100 ? -9.572 -7.297 0.147 1.00 95.31 100 VAL A CA 1
ATOM 797 C C . VAL A 1 100 ? -10.125 -7.641 1.533 1.00 95.31 100 VAL A C 1
ATOM 799 O O . VAL A 1 100 ? -10.060 -8.796 1.948 1.00 95.31 100 VAL A O 1
ATOM 802 N N . TRP A 1 101 ? -10.680 -6.668 2.251 1.00 95.56 101 TRP A N 1
ATOM 803 C CA . TRP A 1 101 ? -11.255 -6.869 3.578 1.00 95.56 101 TRP A CA 1
ATOM 804 C C . TRP A 1 101 ? -12.517 -7.741 3.555 1.00 95.56 101 TRP A C 1
ATOM 806 O O . TRP A 1 101 ? -12.663 -8.639 4.388 1.00 95.56 101 TRP A O 1
ATOM 816 N N . ASP A 1 102 ? -13.411 -7.494 2.599 1.00 94.75 102 ASP A N 1
ATOM 817 C CA . ASP A 1 102 ? -14.712 -8.157 2.513 1.00 94.75 102 ASP A CA 1
ATOM 818 C C . ASP A 1 102 ? -14.616 -9.534 1.845 1.00 94.75 102 ASP A C 1
ATOM 820 O O . ASP A 1 102 ? -15.290 -10.476 2.263 1.00 94.75 102 ASP A O 1
ATOM 824 N N . ASN A 1 103 ? -13.748 -9.671 0.838 1.00 94.44 103 ASN A N 1
ATOM 825 C CA . ASN A 1 103 ? -13.691 -10.848 -0.028 1.00 94.44 103 ASN A CA 1
ATOM 826 C C . ASN A 1 103 ? -12.346 -11.590 0.020 1.00 94.44 103 ASN A C 1
ATOM 828 O O . ASN A 1 103 ? -12.233 -12.682 -0.535 1.00 94.44 103 ASN A O 1
ATOM 832 N N . GLY A 1 104 ? -11.313 -11.053 0.672 1.00 91.75 104 GLY A N 1
ATOM 833 C CA . GLY A 1 104 ? -9.943 -11.566 0.555 1.00 91.75 104 GLY A CA 1
ATOM 834 C C . GLY A 1 104 ? -9.609 -12.802 1.389 1.00 91.75 104 GLY A C 1
ATOM 835 O O . GLY A 1 104 ? -8.622 -13.462 1.077 1.00 91.75 104 GLY A O 1
ATOM 836 N N . GLU A 1 105 ? -10.395 -13.1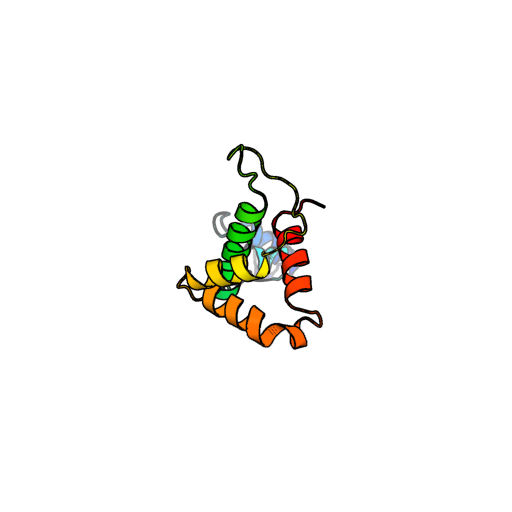70 2.407 1.00 92.50 105 GLU A N 1
ATOM 837 C CA . GLU A 1 105 ? -10.026 -14.258 3.339 1.00 92.50 105 GLU A CA 1
ATOM 838 C C . GLU A 1 105 ? -9.699 -15.583 2.635 1.00 92.50 105 GLU A C 1
ATOM 840 O O . GLU A 1 105 ? -8.714 -16.245 2.967 1.00 92.50 105 GLU A O 1
ATOM 845 N N . HIS A 1 106 ? -10.491 -15.951 1.623 1.00 91.31 106 HIS A N 1
ATOM 846 C CA . HIS A 1 106 ? -10.281 -17.182 0.860 1.00 91.31 106 HIS A CA 1
ATOM 847 C C . HIS A 1 106 ? -9.016 -17.139 -0.015 1.00 91.31 106 HIS A C 1
ATOM 849 O O . HIS A 1 106 ? -8.383 -18.172 -0.213 1.00 91.31 106 HIS A O 1
ATOM 855 N N . LEU A 1 107 ? -8.630 -15.956 -0.509 1.00 89.44 107 LEU A N 1
ATOM 856 C CA . LEU A 1 107 ? -7.415 -15.753 -1.307 1.00 89.44 107 LEU A CA 1
ATOM 857 C C . LEU A 1 107 ? -6.165 -15.704 -0.427 1.00 89.44 107 LEU A C 1
ATOM 859 O O . LEU A 1 107 ? -5.110 -16.195 -0.815 1.00 89.44 107 LEU A O 1
ATOM 863 N N . LEU A 1 108 ? -6.290 -15.107 0.759 1.00 88.50 108 LEU A N 1
ATOM 864 C CA . LEU A 1 108 ? -5.201 -14.943 1.719 1.00 88.50 108 LEU A CA 1
ATOM 865 C C . LEU A 1 108 ? -4.968 -16.205 2.561 1.00 88.50 108 LEU A C 1
ATOM 867 O O . LEU A 1 108 ? -3.922 -16.334 3.195 1.00 88.50 108 LEU A O 1
ATOM 871 N N . GLY A 1 109 ? -5.935 -17.129 2.600 1.00 92.56 109 GLY A N 1
ATOM 872 C CA . GLY A 1 109 ? -5.859 -18.349 3.406 1.00 92.56 109 GLY A CA 1
ATOM 873 C C . GLY A 1 109 ? -5.834 -18.075 4.914 1.00 92.56 109 GLY A C 1
ATOM 874 O O . GLY A 1 109 ? -5.353 -18.901 5.692 1.00 92.56 109 GLY A O 1
ATOM 875 N N . MET A 1 110 ? -6.313 -16.904 5.342 1.00 93.56 110 MET A N 1
ATOM 876 C CA . MET A 1 110 ? -6.288 -16.470 6.735 1.00 93.56 110 MET A CA 1
ATOM 877 C C . MET A 1 110 ? -7.462 -15.544 7.052 1.00 93.56 110 MET A C 1
ATOM 879 O O . MET A 1 110 ? -7.938 -14.815 6.185 1.00 93.56 110 MET A O 1
ATOM 883 N N . LYS A 1 111 ? -7.893 -15.545 8.319 1.00 94.12 111 LYS A N 1
ATOM 884 C CA . LYS A 1 111 ? -8.920 -14.617 8.810 1.00 94.12 111 LYS A CA 1
ATOM 885 C C . LYS A 1 111 ? -8.460 -13.171 8.656 1.00 94.12 111 LYS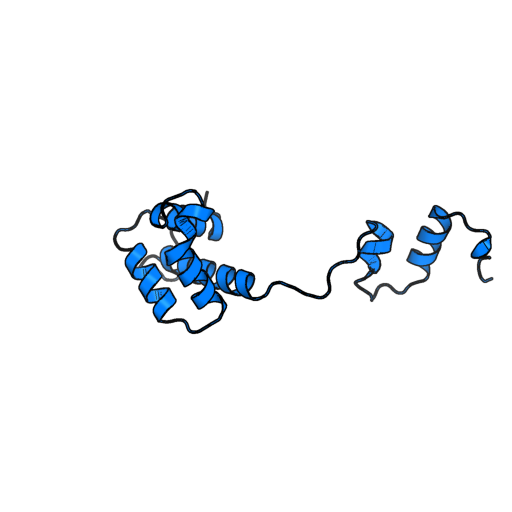 A C 1
ATOM 887 O O . LYS A 1 111 ? -7.300 -12.870 8.960 1.00 94.12 111 LYS A O 1
ATOM 892 N N . LYS A 1 112 ? -9.361 -12.281 8.254 1.00 93.06 112 LYS A N 1
ATOM 893 C CA . LYS A 1 112 ? -9.047 -10.879 7.957 1.00 93.06 112 LYS A CA 1
ATOM 894 C C . LYS A 1 112 ? -8.489 -10.112 9.155 1.00 93.06 112 LYS A C 1
ATOM 896 O O . LYS A 1 112 ? -7.588 -9.301 8.984 1.00 93.06 112 LYS A O 1
ATOM 901 N N . GLU A 1 113 ? -8.913 -10.415 10.381 1.00 92.00 113 GLU A N 1
ATOM 902 C CA . GLU A 1 113 ? -8.386 -9.763 11.591 1.00 92.00 113 GLU A CA 1
ATOM 903 C C . GLU A 1 113 ? -6.935 -10.180 11.863 1.00 92.00 113 GLU A C 1
ATOM 905 O O . GLU A 1 113 ? -6.086 -9.375 12.266 1.00 92.00 113 GLU A O 1
ATOM 910 N N . LYS A 1 114 ? -6.631 -11.454 11.590 1.00 92.38 114 LYS A N 1
ATOM 911 C CA . LYS A 1 114 ? -5.273 -11.990 11.676 1.00 92.38 114 LYS A CA 1
ATOM 912 C C . LYS A 1 114 ? -4.397 -11.386 10.577 1.00 92.38 114 LYS A C 1
ATOM 914 O O . LYS A 1 114 ? -3.280 -10.972 10.868 1.00 92.38 114 LYS A O 1
ATOM 919 N N . TRP A 1 115 ? -4.910 -11.288 9.350 1.00 94.00 115 TRP A N 1
ATOM 920 C CA . TRP A 1 115 ? -4.237 -10.597 8.248 1.00 94.00 115 TRP A CA 1
ATOM 921 C C . TRP A 1 115 ? -3.919 -9.142 8.601 1.00 94.00 115 TRP A C 1
ATOM 923 O O . TRP A 1 115 ? -2.766 -8.740 8.489 1.00 94.00 115 TRP A O 1
ATOM 933 N N . LEU A 1 116 ? -4.906 -8.389 9.097 1.00 94.38 116 LEU A N 1
ATOM 934 C CA . LEU A 1 116 ? -4.740 -6.989 9.484 1.00 94.38 116 LEU A CA 1
ATOM 935 C C . LEU A 1 116 ? -3.653 -6.826 10.547 1.00 94.38 116 LEU A C 1
ATOM 937 O O . LEU A 1 116 ? -2.871 -5.890 10.497 1.00 94.38 116 LEU A O 1
ATOM 941 N N . THR A 1 117 ? -3.557 -7.755 11.495 1.00 91.62 117 THR A N 1
ATOM 942 C CA . THR A 1 117 ? -2.497 -7.707 12.508 1.00 91.62 117 THR A CA 1
ATOM 943 C C . THR A 1 117 ? -1.110 -7.839 11.882 1.00 91.62 117 THR A C 1
ATOM 945 O O . THR A 1 117 ? -0.256 -6.996 12.133 1.00 91.62 117 THR A O 1
ATOM 948 N N . TYR A 1 118 ? -0.896 -8.850 11.037 1.00 92.62 118 TYR A N 1
ATOM 949 C CA . TYR A 1 118 ? 0.412 -9.061 10.412 1.00 92.62 118 TYR A CA 1
ATOM 950 C C . TYR A 1 118 ? 0.768 -7.994 9.394 1.00 92.62 118 TYR A C 1
ATOM 952 O O . TYR A 1 118 ? 1.918 -7.580 9.333 1.00 92.62 118 TYR A O 1
ATOM 960 N N . ILE A 1 119 ? -0.190 -7.547 8.580 1.00 94.62 119 ILE A N 1
ATOM 961 C CA . ILE A 1 119 ? 0.129 -6.570 7.547 1.00 94.62 119 ILE A CA 1
ATOM 962 C C . ILE A 1 119 ? 0.575 -5.254 8.181 1.00 94.62 119 ILE A C 1
ATOM 964 O O . ILE A 1 119 ? 1.547 -4.687 7.712 1.00 94.62 119 ILE A O 1
ATOM 968 N N . LEU A 1 120 ? -0.048 -4.798 9.273 1.00 95.06 120 LEU A N 1
ATOM 969 C CA . LEU A 1 120 ? 0.368 -3.558 9.937 1.00 95.06 120 LEU A CA 1
ATOM 970 C C . LEU A 1 120 ? 1.742 -3.689 10.595 1.00 95.06 120 LEU A C 1
ATOM 972 O O . LEU A 1 120 ? 2.554 -2.782 10.461 1.00 95.06 120 LEU A O 1
ATOM 976 N N . ASP A 1 121 ? 2.015 -4.828 11.226 1.00 93.06 121 ASP A N 1
ATOM 977 C CA . ASP A 1 121 ? 3.334 -5.169 11.769 1.00 93.06 121 ASP A CA 1
ATOM 978 C C . ASP A 1 121 ? 4.422 -5.111 10.679 1.00 93.06 121 ASP A C 1
ATOM 980 O O . ASP A 1 121 ? 5.426 -4.415 10.804 1.00 93.06 121 ASP A O 1
ATOM 984 N N . TYR A 1 122 ? 4.169 -5.728 9.520 1.00 94.50 122 TYR A N 1
ATOM 985 C CA . TYR A 1 122 ? 5.093 -5.699 8.381 1.00 94.50 122 TYR A CA 1
ATOM 986 C C . TYR A 1 122 ? 5.224 -4.321 7.730 1.00 94.50 122 TYR A C 1
ATOM 988 O O . TYR A 1 122 ? 6.283 -4.005 7.190 1.00 94.50 122 TYR A O 1
ATOM 996 N N . MET A 1 123 ? 4.169 -3.506 7.759 1.00 95.69 123 MET A N 1
ATOM 997 C CA . MET A 1 123 ? 4.212 -2.137 7.243 1.00 95.69 123 MET A CA 1
ATOM 998 C C . MET A 1 123 ? 5.100 -1.233 8.101 1.00 95.69 123 MET A C 1
ATOM 1000 O O . MET A 1 123 ? 5.773 -0.367 7.546 1.00 95.69 123 MET A O 1
ATOM 1004 N N . ILE A 1 124 ? 5.104 -1.424 9.425 1.00 94.31 124 ILE A N 1
ATOM 1005 C CA . ILE A 1 124 ? 5.988 -0.682 10.334 1.00 94.31 124 ILE A CA 1
ATOM 1006 C C . ILE A 1 124 ? 7.406 -1.258 10.320 1.00 94.31 124 ILE A C 1
ATOM 1008 O O . ILE A 1 124 ? 8.371 -0.495 10.357 1.00 94.31 124 ILE A O 1
ATOM 1012 N N . GLY A 1 125 ? 7.544 -2.583 10.234 1.00 92.38 125 GLY A N 1
ATOM 1013 C CA . GLY A 1 125 ? 8.842 -3.253 10.293 1.00 92.38 125 GLY A CA 1
ATOM 1014 C C . GLY A 1 125 ? 9.459 -3.203 11.693 1.00 92.38 125 GLY A C 1
ATOM 1015 O O . GLY A 1 125 ? 10.659 -2.986 11.836 1.00 92.38 125 GLY A O 1
ATOM 1016 N N . ASP A 1 126 ? 8.639 -3.358 12.731 1.00 83.88 126 ASP A N 1
ATOM 1017 C CA . ASP A 1 126 ? 9.025 -3.266 14.143 1.00 83.88 126 ASP A CA 1
ATOM 1018 C C . ASP A 1 126 ? 9.381 -4.612 14.798 1.00 83.88 126 ASP A C 1
ATOM 1020 O O . ASP A 1 126 ? 9.522 -4.676 16.030 1.00 83.88 126 ASP A O 1
ATOM 1024 N N . ASN A 1 127 ? 9.585 -5.667 14.001 1.00 79.25 127 ASN A N 1
ATOM 1025 C CA . ASN A 1 127 ? 9.972 -7.011 14.446 1.00 79.25 127 ASN A CA 1
ATOM 1026 C C . ASN A 1 127 ? 11.170 -7.589 13.693 1.00 79.25 127 ASN A C 1
ATOM 1028 O O . ASN A 1 127 ? 11.283 -7.370 12.467 1.00 79.25 127 ASN A O 1
#

Secondary structure (DSSP, 8-state):
----GGGS-HHHHHHHHHHHS-TT-GGGHHHHHS-PPPS---HHHHHHHHHHHHHHHHHHEETTEEEEEPP----TTHHHHHHHHHHT--SHHHHHHHHHHHH-HHHHTS-HHHHHHHHHHHHHT--